Protein AF-A0A4U9VRG2-F1 (afdb_monomer)

InterPro domains:
  IPR009057 Homedomain-like superfamily [SSF46689] (24-75)
  IPR018060 AraC-like, DNA binding HTH domain [PF12833] (46-105)
  IPR018060 AraC-like, DNA binding HTH domain [PS01124] (27-107)
  IPR018060 AraC-like, DNA binding HTH domain [SM00342] (40-107)

Nearest PDB structures (foldseek):
  3oio-assembly1_A  TM=8.515E-01  e=5.910E-02  Chromobacterium violaceum
  2k9s-assembly1_A  TM=6.595E-01  e=5.565E-02  Escherichia coli K-12
  3w6v-assembly1_A  TM=8.957E-01  e=4.568E-01  Streptomyces griseus
  7r3w-assembly3_C  TM=7.120E-01  e=2.090E-01  Salmonella enterica subsp. enterica serovar Typhimurium
  7r3w-assembly4_D  TM=6.674E-01  e=5.810E-01  Salmonella enterica subsp. enterica serovar Typhimurium

Structure (mmCIF, N/CA/C/O backbone):
data_AF-A0A4U9VRG2-F1
#
_entry.id   AF-A0A4U9VRG2-F1
#
loop_
_atom_site.group_PDB
_atom_site.id
_atom_site.type_symbol
_atom_site.label_atom_id
_atom_site.label_alt_id
_atom_site.label_comp_id
_atom_site.label_asym_id
_atom_site.label_entity_id
_atom_site.label_seq_id
_atom_site.pdbx_PDB_ins_code
_atom_site.Cartn_x
_atom_site.Cartn_y
_atom_site.Cartn_z
_atom_site.occupancy
_atom_site.B_iso_or_equiv
_atom_site.auth_seq_id
_atom_site.auth_comp_id
_atom_site.auth_asym_id
_atom_site.auth_atom_id
_atom_site.pdbx_PDB_model_num
ATOM 1 N N . MET A 1 1 ? -0.730 48.916 29.267 1.00 42.19 1 MET A N 1
ATOM 2 C CA . MET A 1 1 ? -1.633 47.786 29.589 1.00 42.19 1 MET A CA 1
ATOM 3 C C . MET A 1 1 ? -2.452 47.453 28.345 1.00 42.19 1 MET A C 1
ATOM 5 O O . MET A 1 1 ? -2.676 48.362 27.559 1.00 42.19 1 MET A O 1
ATOM 9 N N . PRO A 1 2 ? -2.756 46.171 28.097 1.00 49.53 2 PRO A N 1
ATOM 10 C CA . PRO A 1 2 ? -2.238 45.442 26.937 1.00 49.53 2 PRO A CA 1
ATOM 11 C C . PRO A 1 2 ? -3.321 45.093 25.903 1.00 49.53 2 PRO A C 1
ATOM 13 O O . PRO A 1 2 ? -4.439 44.748 26.265 1.00 49.53 2 PRO A O 1
ATOM 16 N N . GLY A 1 3 ? -2.964 45.118 24.620 1.00 46.44 3 GLY A N 1
ATOM 17 C CA . GLY A 1 3 ? -3.714 44.472 23.544 1.00 46.44 3 GLY A CA 1
ATOM 18 C C . GLY A 1 3 ? -2.807 43.419 22.931 1.00 46.44 3 GLY A C 1
ATOM 19 O O . GLY A 1 3 ? -1.843 43.757 22.254 1.00 46.44 3 GLY A O 1
ATOM 20 N N . ALA A 1 4 ? -3.041 42.163 23.290 1.00 55.69 4 ALA A N 1
ATOM 21 C CA . ALA A 1 4 ? -2.241 41.024 22.883 1.00 55.69 4 ALA A CA 1
ATOM 22 C C . ALA A 1 4 ? -2.439 40.729 21.390 1.00 55.69 4 ALA A C 1
ATOM 24 O O . ALA A 1 4 ? -3.430 40.106 21.018 1.00 55.69 4 ALA A O 1
ATOM 25 N N . ASP A 1 5 ? -1.474 41.114 20.559 1.00 48.38 5 ASP A N 1
ATOM 26 C CA . ASP A 1 5 ? -1.306 40.511 19.238 1.00 48.38 5 ASP A CA 1
ATOM 27 C C . ASP A 1 5 ? -0.521 39.208 19.432 1.00 48.38 5 ASP A C 1
ATOM 29 O O . ASP A 1 5 ? 0.710 39.152 19.407 1.00 48.38 5 ASP A O 1
ATOM 33 N N . ARG A 1 6 ? -1.254 38.157 19.807 1.00 54.75 6 ARG A N 1
ATOM 34 C CA . ARG A 1 6 ? -0.742 36.789 19.745 1.00 54.75 6 ARG A CA 1
ATOM 35 C C . ARG A 1 6 ? -0.668 36.453 18.255 1.00 54.75 6 ARG A C 1
ATOM 37 O O . ARG A 1 6 ? -1.724 36.462 17.626 1.00 54.75 6 ARG A O 1
ATOM 44 N N . PRO A 1 7 ? 0.493 36.094 17.687 1.00 50.34 7 PRO A N 1
ATOM 45 C CA . PRO A 1 7 ? 0.485 35.430 16.399 1.00 50.34 7 PRO A CA 1
ATOM 46 C C . PRO A 1 7 ? -0.290 34.123 16.580 1.00 50.34 7 PRO A C 1
ATOM 48 O O . PRO A 1 7 ? 0.124 33.235 17.331 1.00 50.34 7 PRO A O 1
ATOM 51 N N . THR A 1 8 ? -1.464 34.048 15.954 1.00 52.75 8 THR A N 1
ATOM 52 C CA . THR A 1 8 ? -2.21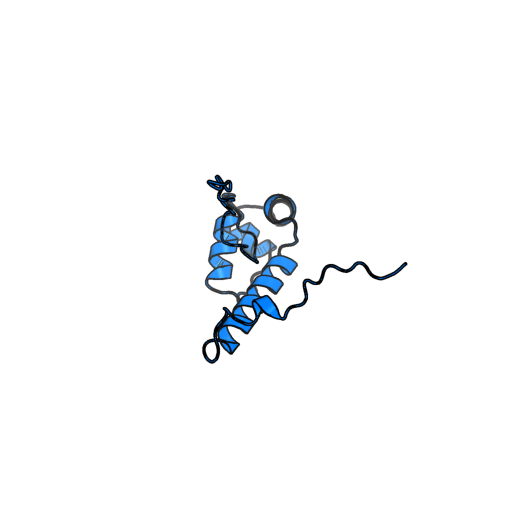4 32.812 15.755 1.00 52.75 8 THR A CA 1
ATOM 53 C C . THR A 1 8 ? -1.274 31.878 15.014 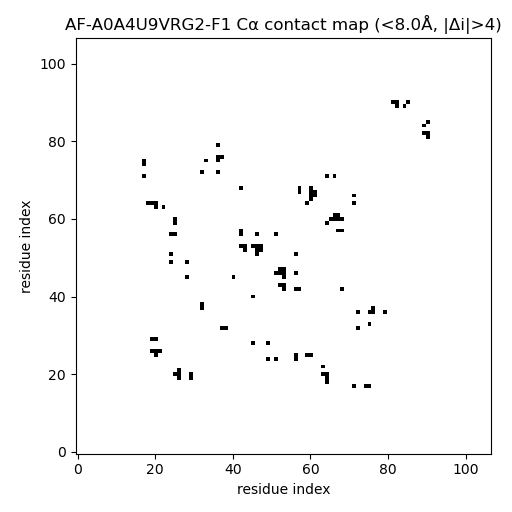1.00 52.75 8 THR A C 1
ATOM 55 O O . THR A 1 8 ? -1.044 32.034 13.818 1.00 52.75 8 THR A O 1
ATOM 58 N N . ALA A 1 9 ? -0.638 30.974 15.751 1.00 48.31 9 ALA A N 1
ATOM 59 C CA . ALA A 1 9 ? 0.109 29.888 15.162 1.00 48.31 9 ALA A CA 1
ATOM 60 C C . ALA A 1 9 ? -0.895 29.062 14.355 1.00 48.31 9 ALA A C 1
ATOM 62 O O . ALA A 1 9 ? -1.715 28.332 14.914 1.00 48.31 9 ALA A O 1
ATOM 63 N N . ASP A 1 10 ? -0.867 29.258 13.042 1.00 43.47 10 ASP A N 1
ATOM 64 C CA . ASP A 1 10 ? -1.482 28.376 12.068 1.00 43.47 10 ASP A CA 1
ATOM 65 C C . ASP A 1 10 ? -0.696 27.063 12.141 1.00 43.47 10 ASP A C 1
ATOM 67 O O . ASP A 1 10 ? 0.349 26.886 11.518 1.00 43.47 10 ASP A O 1
ATOM 71 N N . PHE A 1 11 ? -1.102 26.185 13.057 1.00 38.00 11 PHE A N 1
ATOM 72 C CA . PHE A 1 11 ? -0.638 24.810 13.045 1.00 38.00 11 PHE A CA 1
ATOM 73 C C . PHE A 1 11 ? -1.435 24.119 11.945 1.00 38.00 11 PHE A C 1
ATOM 75 O O . PHE A 1 11 ? -2.653 23.990 12.111 1.00 38.00 11 PHE A O 1
ATOM 82 N N . PRO A 1 12 ? -0.808 23.666 10.842 1.00 42.41 12 PRO A N 1
ATOM 83 C CA . PRO A 1 12 ? -1.514 22.852 9.876 1.00 42.41 12 PRO A CA 1
ATOM 84 C C . PRO A 1 12 ? -1.990 21.592 10.595 1.00 42.41 12 PRO A C 1
ATOM 86 O O . PRO A 1 12 ? -1.224 20.722 11.016 1.00 42.41 12 PRO A O 1
ATOM 89 N N . VAL A 1 13 ? -3.297 21.582 10.808 1.00 40.84 13 VAL A N 1
ATOM 90 C CA . VAL A 1 13 ? -4.070 20.505 11.393 1.00 40.84 13 VAL A CA 1
ATOM 91 C C . VAL A 1 13 ? -3.908 19.273 10.505 1.00 40.84 13 VAL A C 1
ATOM 93 O O . VAL A 1 13 ? -3.930 19.382 9.282 1.00 40.84 13 VAL A O 1
ATOM 96 N N . GLN A 1 14 ? -3.838 18.110 11.159 1.00 39.53 14 GLN A N 1
ATOM 97 C CA . GLN A 1 14 ? -3.898 16.745 10.612 1.00 39.53 14 GLN A CA 1
ATOM 98 C C . GLN A 1 14 ? -2.545 16.041 10.432 1.00 39.53 14 GLN A C 1
ATOM 100 O O . GLN A 1 14 ? -2.043 15.811 9.332 1.00 39.53 14 GLN A O 1
ATOM 105 N N . GLN A 1 15 ? -2.002 15.593 11.569 1.00 42.06 15 GLN A N 1
ATOM 106 C CA . GLN A 1 15 ? -1.055 14.483 11.626 1.00 42.06 15 GLN A CA 1
ATOM 107 C C . GLN A 1 15 ? -1.709 13.240 11.009 1.00 42.06 15 GLN A C 1
ATOM 109 O O . GLN A 1 15 ? -2.452 12.508 11.659 1.00 42.06 15 GLN A O 1
ATOM 114 N N . THR A 1 16 ? -1.460 13.012 9.723 1.00 48.50 16 THR A N 1
ATOM 115 C CA . THR A 1 16 ? -1.831 11.754 9.080 1.00 48.50 16 THR A CA 1
ATOM 116 C C . THR A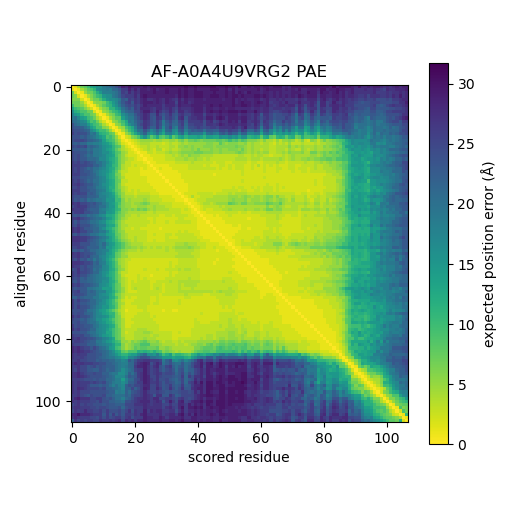 1 16 ? -0.854 10.697 9.596 1.00 48.50 16 THR A C 1
ATOM 118 O O . THR A 1 16 ? 0.319 10.705 9.233 1.00 48.50 16 THR A O 1
ATOM 121 N N . TYR A 1 17 ? -1.310 9.796 10.474 1.00 62.50 17 TYR A N 1
ATOM 122 C CA . TYR A 1 17 ? -0.477 8.725 11.059 1.00 62.50 17 TYR A CA 1
ATOM 123 C C . TYR A 1 17 ? 0.114 7.758 10.018 1.00 62.50 17 TYR A C 1
ATOM 125 O O . TYR A 1 17 ? 1.007 6.961 10.324 1.00 62.50 17 TYR A O 1
ATOM 133 N N . LEU A 1 18 ? -0.376 7.837 8.783 1.00 72.00 18 LEU A N 1
ATOM 134 C CA . LEU A 1 18 ? 0.077 7.067 7.645 1.00 72.00 18 LEU A CA 1
ATOM 135 C C . LEU A 1 18 ? 0.493 8.027 6.515 1.00 72.00 18 LEU A C 1
ATOM 137 O O . LEU A 1 18 ? -0.357 8.745 5.998 1.00 72.00 18 LEU A O 1
ATOM 141 N N . PRO A 1 19 ? 1.772 8.082 6.113 1.00 76.81 19 PRO A N 1
ATOM 142 C CA . PRO A 1 19 ? 2.190 8.989 5.052 1.00 76.81 19 PRO A CA 1
ATOM 143 C C . PRO A 1 19 ? 1.508 8.612 3.734 1.00 76.81 19 PRO A C 1
ATOM 145 O O . PRO A 1 19 ? 1.420 7.433 3.381 1.00 76.81 19 PRO A O 1
ATOM 148 N N . THR A 1 20 ? 1.050 9.622 3.003 1.00 79.62 20 THR A N 1
ATOM 149 C CA . THR A 1 20 ? 0.537 9.482 1.640 1.00 79.62 20 THR A CA 1
ATOM 150 C C . THR A 1 20 ? 1.593 9.972 0.652 1.00 79.62 20 THR A C 1
ATOM 152 O O . THR A 1 20 ? 2.472 10.760 0.998 1.00 79.62 20 THR A O 1
ATOM 155 N N . SER A 1 21 ? 1.539 9.492 -0.591 1.00 83.56 21 SER A N 1
ATOM 156 C CA . SER A 1 21 ? 2.431 9.948 -1.662 1.00 83.56 21 SER A CA 1
ATOM 157 C C . SER A 1 21 ? 1.622 10.280 -2.909 1.00 83.56 21 SER A C 1
ATOM 159 O O . SER A 1 21 ? 0.673 9.575 -3.256 1.00 83.56 21 SER A O 1
ATOM 161 N N . GLN A 1 22 ? 2.022 11.358 -3.585 1.00 82.56 22 GLN A N 1
ATOM 162 C CA . GLN A 1 22 ? 1.478 11.771 -4.882 1.00 82.56 22 GLN A CA 1
ATOM 163 C C . GLN A 1 22 ? 2.258 11.163 -6.058 1.00 82.56 22 GLN A C 1
ATOM 165 O O . GLN A 1 22 ? 1.980 11.477 -7.216 1.00 82.56 22 GLN A O 1
ATOM 170 N N . ASP A 1 23 ? 3.245 10.299 -5.793 1.00 88.81 23 ASP A N 1
ATOM 171 C CA . ASP A 1 23 ? 3.989 9.638 -6.857 1.00 88.81 23 ASP A CA 1
ATOM 172 C C . ASP A 1 23 ? 3.053 8.796 -7.733 1.00 88.81 23 ASP A C 1
ATOM 174 O O . ASP A 1 23 ? 2.210 8.037 -7.253 1.00 88.81 23 ASP A O 1
ATOM 178 N N . LYS A 1 24 ? 3.245 8.898 -9.048 1.00 87.19 24 LYS A N 1
ATOM 179 C CA . LYS A 1 24 ? 2.388 8.257 -10.055 1.00 87.19 24 LYS A CA 1
ATOM 180 C C . LYS A 1 24 ? 2.327 6.731 -9.960 1.00 87.19 24 LYS A C 1
ATOM 182 O O . LYS A 1 24 ? 1.384 6.140 -10.475 1.00 87.19 24 LYS A O 1
ATOM 187 N N . PHE A 1 25 ? 3.328 6.092 -9.353 1.00 88.75 25 PHE A N 1
ATOM 188 C CA . PHE A 1 25 ? 3.357 4.642 -9.171 1.00 88.75 25 PHE A CA 1
ATOM 189 C C . PHE A 1 25 ? 2.930 4.249 -7.764 1.00 88.75 25 PHE A C 1
ATOM 191 O O . PHE A 1 25 ? 2.171 3.299 -7.602 1.00 88.75 25 PHE A O 1
ATOM 198 N N . LEU A 1 26 ? 3.412 4.967 -6.748 1.00 89.25 26 LEU A N 1
ATOM 199 C CA . LEU A 1 26 ? 3.137 4.631 -5.356 1.00 89.25 26 LEU A CA 1
ATOM 200 C C . LEU A 1 26 ? 1.729 5.056 -4.921 1.00 89.25 26 LEU A C 1
ATOM 202 O O . LEU A 1 26 ? 1.026 4.259 -4.311 1.00 89.25 26 LEU A O 1
ATOM 206 N N . GLY A 1 27 ? 1.280 6.256 -5.287 1.00 89.06 27 GLY A N 1
ATOM 207 C CA . GLY A 1 27 ? -0.023 6.803 -4.896 1.00 89.06 27 GLY A CA 1
ATOM 208 C C . GLY A 1 27 ? -1.209 5.875 -5.199 1.00 89.06 27 GLY A C 1
ATOM 209 O O . GLY A 1 27 ? -1.970 5.565 -4.280 1.00 89.06 27 GLY A O 1
ATOM 210 N N . PRO A 1 28 ? -1.351 5.343 -6.431 1.00 90.44 28 PRO A N 1
ATOM 211 C CA . PRO A 1 28 ? -2.420 4.395 -6.754 1.00 90.44 28 PRO A CA 1
ATOM 212 C C . PRO A 1 28 ? -2.380 3.106 -5.920 1.00 90.44 28 PRO A C 1
ATOM 214 O O . PRO A 1 28 ? -3.432 2.552 -5.600 1.00 90.44 28 PRO A O 1
ATOM 217 N N . VAL A 1 29 ? -1.182 2.632 -5.551 1.00 91.50 29 VAL A N 1
ATOM 218 C CA . VAL A 1 29 ? -1.006 1.454 -4.686 1.00 91.50 29 VAL A CA 1
ATOM 219 C C . VAL A 1 29 ? -1.506 1.755 -3.276 1.00 91.50 29 VAL A C 1
ATOM 221 O O . VAL A 1 29 ? -2.282 0.972 -2.731 1.00 91.50 29 VAL A O 1
ATOM 224 N N . LEU A 1 30 ? -1.112 2.897 -2.704 1.00 89.81 30 LEU A N 1
ATOM 225 C CA . LEU A 1 30 ? -1.530 3.291 -1.356 1.00 89.81 30 LEU A CA 1
ATOM 226 C C . LEU A 1 30 ? -3.049 3.456 -1.274 1.00 89.81 30 LEU A C 1
ATOM 228 O O . LEU A 1 30 ? -3.680 2.849 -0.416 1.00 89.81 30 LEU A O 1
ATOM 232 N N . GLN A 1 31 ? -3.657 4.151 -2.238 1.00 88.62 31 GLN A N 1
ATOM 233 C CA . GLN A 1 31 ? -5.114 4.328 -2.300 1.00 88.62 31 GLN A CA 1
ATOM 234 C C . GLN A 1 31 ? -5.877 3.008 -2.472 1.00 88.62 31 GLN A C 1
ATOM 236 O O . GLN A 1 31 ? -7.018 2.866 -2.028 1.00 88.62 31 GLN A O 1
ATOM 241 N N . ALA A 1 32 ? -5.306 2.033 -3.182 1.00 90.19 32 ALA A N 1
ATOM 242 C CA . ALA A 1 32 ? -5.928 0.720 -3.313 1.00 90.19 32 ALA A CA 1
ATOM 243 C C . ALA A 1 32 ? -5.871 -0.064 -1.994 1.00 90.19 32 ALA A C 1
ATOM 245 O O . ALA A 1 32 ? -6.857 -0.698 -1.619 1.00 90.19 32 ALA A O 1
ATOM 246 N N . LEU A 1 33 ? -4.755 0.028 -1.270 1.00 88.56 33 LEU A N 1
ATOM 247 C CA . LEU A 1 33 ? -4.592 -0.609 0.034 1.00 88.56 33 LEU A CA 1
ATOM 248 C C . LEU A 1 33 ? -5.434 0.064 1.116 1.00 88.56 33 LEU A C 1
ATOM 250 O O . LEU A 1 33 ? -6.032 -0.642 1.914 1.00 88.56 33 LEU A O 1
ATOM 254 N N . GLU A 1 34 ? -5.557 1.390 1.123 1.00 84.81 34 GLU A N 1
ATOM 255 C CA . GLU A 1 34 ? -6.445 2.115 2.044 1.00 84.81 34 GLU A CA 1
ATOM 256 C C . GLU A 1 34 ? -7.908 1.686 1.888 1.00 84.81 34 GLU A C 1
ATOM 258 O O . GLU A 1 34 ? -8.618 1.531 2.878 1.00 84.81 34 GLU A O 1
ATOM 263 N N . ARG A 1 35 ? -8.346 1.417 0.650 1.00 85.56 35 ARG A N 1
ATOM 264 C CA . ARG A 1 35 ? -9.687 0.879 0.367 1.00 85.56 35 ARG A CA 1
ATOM 265 C C . ARG A 1 35 ? -9.852 -0.582 0.779 1.00 85.56 35 ARG A C 1
ATOM 267 O O . ARG A 1 35 ? -10.966 -1.002 1.076 1.00 85.56 35 ARG A O 1
ATOM 274 N N . CYS A 1 36 ? -8.774 -1.365 0.777 1.00 85.88 36 CYS A N 1
ATOM 275 C CA . CYS A 1 36 ? -8.792 -2.761 1.204 1.00 85.88 36 CYS A CA 1
ATOM 276 C C . CYS A 1 36 ? -7.571 -3.097 2.085 1.00 85.88 36 CYS A C 1
ATOM 278 O O . CYS A 1 36 ? -6.633 -3.751 1.621 1.00 85.88 36 CYS A O 1
ATOM 280 N N . PRO A 1 37 ? -7.564 -2.706 3.377 1.00 83.31 37 PRO A N 1
ATOM 281 C CA . PRO A 1 37 ? -6.398 -2.900 4.254 1.00 83.31 37 PRO A CA 1
ATOM 282 C C . PRO A 1 37 ? -6.015 -4.369 4.479 1.00 83.31 37 PRO A C 1
ATOM 284 O O . PRO A 1 37 ? -4.861 -4.696 4.782 1.00 83.31 37 PRO A O 1
ATOM 287 N N . ALA A 1 38 ? -6.979 -5.276 4.304 1.00 81.62 38 ALA A N 1
ATOM 288 C CA . ALA A 1 38 ? -6.782 -6.719 4.377 1.00 81.62 38 ALA A CA 1
ATOM 289 C C . ALA A 1 38 ? -6.049 -7.304 3.154 1.00 81.62 38 ALA A C 1
ATOM 291 O O . ALA A 1 38 ? -5.639 -8.466 3.198 1.00 81.62 38 ALA A O 1
ATOM 292 N N . ASP A 1 39 ? -5.835 -6.526 2.086 1.00 87.00 39 ASP A N 1
ATOM 293 C CA . ASP A 1 39 ? -5.173 -7.002 0.874 1.00 87.00 39 ASP A CA 1
ATOM 294 C C . ASP A 1 39 ? -3.745 -7.481 1.185 1.00 87.00 39 ASP A C 1
ATOM 296 O O . ASP A 1 39 ? -2.898 -6.754 1.719 1.00 87.00 39 ASP A O 1
ATOM 300 N N . ASN A 1 40 ? -3.495 -8.756 0.883 1.00 86.00 40 ASN A N 1
ATOM 301 C CA . ASN A 1 40 ? -2.222 -9.429 1.101 1.00 86.00 40 ASN A CA 1
ATOM 302 C C . ASN A 1 40 ? -1.281 -9.368 -0.110 1.00 86.00 40 ASN A C 1
ATOM 304 O O . ASN A 1 40 ? -0.169 -9.885 -0.008 1.00 86.00 40 ASN A O 1
ATOM 308 N N . THR A 1 41 ? -1.673 -8.699 -1.198 1.00 89.88 41 THR A N 1
ATOM 309 C CA . THR A 1 41 ? -0.881 -8.537 -2.423 1.00 89.88 41 THR A CA 1
ATOM 310 C C . THR A 1 41 ? 0.557 -8.116 -2.102 1.00 89.88 41 THR A C 1
ATOM 312 O O . THR A 1 41 ? 0.797 -7.169 -1.343 1.00 89.88 41 THR A O 1
ATOM 315 N N . SER A 1 42 ? 1.521 -8.857 -2.652 1.00 91.50 42 SER A N 1
ATOM 316 C CA . SER A 1 42 ? 2.948 -8.608 -2.445 1.00 91.50 42 SER A CA 1
ATOM 317 C C . SER A 1 42 ? 3.416 -7.364 -3.197 1.00 91.50 42 SER A C 1
ATOM 319 O O . SER A 1 42 ? 2.798 -6.932 -4.174 1.00 91.50 42 SER A O 1
ATOM 321 N N . LEU A 1 43 ? 4.548 -6.802 -2.769 1.00 90.19 43 LEU A N 1
ATOM 322 C CA . LEU A 1 43 ? 5.136 -5.636 -3.423 1.00 90.19 43 LEU A CA 1
ATOM 323 C C . LEU A 1 43 ? 5.475 -5.913 -4.897 1.00 90.19 43 LEU A C 1
ATOM 325 O O . LEU A 1 43 ? 5.244 -5.053 -5.741 1.00 90.19 43 LEU A O 1
ATOM 329 N N . ALA A 1 44 ? 5.945 -7.121 -5.226 1.00 91.94 44 ALA A N 1
ATOM 330 C CA . ALA A 1 44 ? 6.206 -7.553 -6.600 1.00 91.94 44 ALA A CA 1
ATOM 331 C C . ALA A 1 44 ? 4.955 -7.532 -7.496 1.00 91.94 44 ALA A C 1
ATOM 333 O O . ALA A 1 44 ? 5.005 -7.090 -8.648 1.00 91.94 44 ALA A O 1
ATOM 334 N N . VAL A 1 45 ? 3.810 -7.974 -6.966 1.00 92.94 45 VAL A N 1
ATOM 335 C CA . VAL A 1 45 ? 2.544 -7.954 -7.709 1.00 92.94 45 VAL A CA 1
ATOM 336 C C . VAL A 1 45 ? 2.040 -6.520 -7.864 1.00 92.94 45 VAL A C 1
ATOM 338 O O . VAL A 1 45 ? 1.607 -6.146 -8.952 1.00 92.94 45 VAL A O 1
ATOM 341 N N . TRP A 1 46 ? 2.156 -5.686 -6.827 1.00 93.88 46 TRP A N 1
ATOM 342 C CA . TRP A 1 46 ? 1.854 -4.255 -6.940 1.00 93.88 46 TRP A CA 1
ATOM 343 C C . TRP A 1 46 ? 2.732 -3.554 -7.965 1.00 93.88 46 TRP A C 1
ATOM 345 O O . TRP A 1 46 ? 2.219 -2.797 -8.785 1.00 93.88 46 TRP A O 1
ATOM 355 N N . ALA A 1 47 ? 4.027 -3.861 -7.973 1.00 92.69 47 ALA A N 1
ATOM 356 C CA . ALA A 1 47 ? 4.960 -3.330 -8.947 1.00 92.69 47 ALA A CA 1
ATOM 357 C C . ALA A 1 47 ? 4.541 -3.704 -10.375 1.00 92.69 47 ALA A C 1
ATOM 359 O O . ALA A 1 47 ? 4.472 -2.835 -11.241 1.00 92.69 47 ALA A O 1
ATOM 360 N N . SER A 1 48 ? 4.145 -4.961 -10.590 1.00 92.50 48 SER A N 1
ATOM 361 C CA . SER A 1 48 ? 3.638 -5.432 -11.884 1.00 92.50 48 SER A CA 1
ATOM 362 C C . SER A 1 48 ? 2.360 -4.696 -12.310 1.00 92.50 48 SER A C 1
ATOM 364 O O . SER A 1 48 ? 2.245 -4.288 -13.462 1.00 92.50 48 SER A O 1
ATOM 366 N N . LYS A 1 49 ? 1.424 -4.456 -11.378 1.00 91.19 49 LYS A N 1
ATOM 367 C CA . LYS A 1 49 ? 0.172 -3.717 -11.636 1.00 91.19 49 LYS A CA 1
ATOM 368 C C . LYS A 1 49 ? 0.403 -2.257 -12.038 1.00 91.19 49 LYS A C 1
ATOM 370 O O . LYS A 1 49 ? -0.383 -1.716 -12.809 1.00 91.19 49 LYS A O 1
ATOM 375 N N . VAL A 1 50 ? 1.462 -1.625 -11.530 1.00 91.06 50 VAL A N 1
ATOM 376 C CA . VAL A 1 50 ? 1.826 -0.234 -11.862 1.00 91.06 50 VAL A CA 1
ATOM 377 C C . VAL A 1 50 ? 2.963 -0.139 -12.884 1.00 91.06 50 VAL A C 1
ATOM 379 O O . VAL A 1 50 ? 3.583 0.914 -13.021 1.00 91.06 50 VAL A O 1
ATOM 382 N N . TYR A 1 51 ? 3.233 -1.224 -13.619 1.00 91.50 51 TYR A N 1
ATOM 383 C CA . TYR A 1 51 ? 4.245 -1.289 -14.680 1.00 91.50 51 TYR A CA 1
ATOM 384 C C . TYR A 1 51 ? 5.655 -0.876 -14.215 1.00 91.50 51 TYR A C 1
ATOM 386 O O . TYR A 1 51 ? 6.390 -0.179 -14.917 1.00 91.50 51 TYR A O 1
ATOM 394 N N . THR A 1 52 ? 6.048 -1.297 -13.011 1.00 92.50 52 THR A N 1
ATOM 395 C CA . THR A 1 52 ? 7.376 -1.051 -12.436 1.00 92.50 52 THR A CA 1
ATOM 396 C C . THR A 1 52 ? 7.996 -2.322 -11.849 1.00 92.50 52 THR A C 1
ATOM 398 O O . THR A 1 52 ? 7.396 -3.394 -11.846 1.00 92.50 52 THR A O 1
ATOM 401 N N . THR A 1 53 ? 9.227 -2.212 -11.349 1.00 93.56 53 THR A N 1
ATOM 402 C CA . THR A 1 53 ? 9.921 -3.309 -10.664 1.00 93.56 53 THR A CA 1
ATOM 403 C C . THR A 1 53 ? 9.793 -3.184 -9.152 1.00 93.56 53 THR A C 1
ATOM 405 O O . THR A 1 53 ? 9.739 -2.079 -8.609 1.00 93.56 53 THR A O 1
ATOM 408 N N . GLU A 1 54 ? 9.815 -4.318 -8.451 1.00 94.12 54 GLU A N 1
ATOM 409 C CA . GLU A 1 54 ? 9.753 -4.362 -6.985 1.00 94.12 54 GLU A CA 1
ATOM 410 C C . GLU A 1 54 ? 10.833 -3.488 -6.331 1.00 94.12 54 GLU A C 1
ATOM 412 O O . GLU A 1 54 ? 10.543 -2.715 -5.422 1.00 94.12 54 GLU A O 1
ATOM 417 N N . ARG A 1 55 ? 12.064 -3.515 -6.860 1.00 93.81 55 ARG A N 1
ATOM 418 C CA . ARG A 1 55 ? 13.173 -2.663 -6.398 1.00 93.81 55 ARG A CA 1
ATOM 419 C C . ARG A 1 55 ? 12.856 -1.172 -6.534 1.00 93.81 55 ARG A C 1
ATOM 421 O O . ARG A 1 55 ? 13.172 -0.392 -5.637 1.00 93.81 55 ARG A O 1
ATOM 428 N N . THR A 1 56 ? 12.249 -0.769 -7.651 1.00 93.06 56 THR A N 1
ATOM 429 C CA . THR A 1 56 ? 11.883 0.634 -7.891 1.00 93.06 56 THR A CA 1
ATOM 430 C C . THR A 1 56 ? 10.785 1.069 -6.936 1.00 93.06 56 THR A C 1
ATOM 432 O O . THR A 1 56 ? 10.908 2.128 -6.322 1.00 93.06 56 THR A O 1
ATOM 435 N N . LEU A 1 57 ? 9.754 0.240 -6.767 1.00 92.12 57 LEU A N 1
ATOM 436 C CA . LEU A 1 57 ? 8.642 0.534 -5.872 1.00 92.12 57 LEU A CA 1
ATOM 437 C C . LEU A 1 57 ? 9.096 0.561 -4.405 1.00 92.12 57 LEU A C 1
ATOM 439 O O . LEU A 1 57 ? 8.779 1.506 -3.695 1.00 92.12 57 LEU A O 1
ATOM 443 N N . SER A 1 58 ? 9.938 -0.386 -3.978 1.00 92.62 58 SER A N 1
ATOM 444 C CA . SER A 1 58 ? 10.526 -0.406 -2.632 1.00 92.62 58 SER A CA 1
ATOM 445 C C . SER A 1 58 ? 11.358 0.842 -2.342 1.00 92.62 58 SER A C 1
ATOM 447 O O . SER A 1 58 ? 11.255 1.406 -1.255 1.00 92.62 58 SER A O 1
ATOM 449 N N . ARG A 1 59 ? 12.183 1.289 -3.300 1.00 92.06 59 ARG A N 1
ATOM 450 C CA . ARG A 1 59 ? 12.969 2.519 -3.142 1.00 92.06 59 ARG A CA 1
ATOM 451 C C . ARG A 1 59 ? 12.059 3.738 -3.020 1.00 92.06 59 ARG A C 1
ATOM 453 O O . ARG A 1 59 ? 12.324 4.597 -2.189 1.00 92.06 59 ARG A O 1
ATOM 460 N N . ARG A 1 60 ? 10.991 3.801 -3.821 1.00 90.81 60 ARG A N 1
ATOM 461 C CA . ARG A 1 60 ? 9.996 4.878 -3.747 1.00 90.81 60 ARG A CA 1
ATOM 462 C C . ARG A 1 60 ? 9.280 4.889 -2.404 1.00 90.81 60 ARG A C 1
ATOM 464 O O . ARG A 1 60 ? 9.163 5.958 -1.834 1.00 90.81 60 ARG A O 1
ATOM 471 N N . CYS A 1 61 ? 8.900 3.733 -1.854 1.00 90.31 61 CYS A N 1
ATOM 472 C CA . CYS A 1 61 ? 8.356 3.671 -0.495 1.00 90.31 61 CYS A CA 1
ATOM 473 C C . CYS A 1 61 ? 9.316 4.311 0.514 1.00 90.31 61 CYS A C 1
ATOM 475 O O . CYS A 1 61 ? 8.913 5.180 1.277 1.00 90.31 61 CYS A O 1
ATOM 477 N N . GLN A 1 62 ? 10.604 3.965 0.459 1.00 89.56 62 GLN A N 1
ATOM 478 C CA . GLN A 1 62 ? 11.582 4.538 1.382 1.00 89.56 62 GLN A CA 1
ATOM 479 C C . GLN A 1 62 ? 11.793 6.048 1.177 1.00 89.56 62 GLN A C 1
ATOM 481 O O . GLN A 1 62 ? 11.984 6.764 2.154 1.00 89.56 62 GLN A O 1
ATOM 486 N N . GLN A 1 63 ? 11.774 6.533 -0.068 1.00 88.94 63 GLN A N 1
ATOM 487 C CA . GLN A 1 63 ? 11.987 7.948 -0.398 1.00 88.94 63 GLN A CA 1
ATOM 488 C C . GLN A 1 63 ? 10.772 8.827 -0.084 1.00 88.94 63 GLN A C 1
ATOM 490 O O . GLN A 1 63 ? 10.938 9.926 0.429 1.00 88.94 63 GLN A O 1
ATOM 495 N N . GLU A 1 64 ? 9.571 8.338 -0.382 1.00 87.25 64 GLU A N 1
ATOM 496 C CA . GLU A 1 64 ? 8.327 9.105 -0.279 1.00 87.25 64 GLU A CA 1
ATOM 497 C C . GLU A 1 64 ? 7.659 8.949 1.090 1.00 87.25 64 GLU A C 1
ATOM 499 O O . GLU A 1 64 ? 7.087 9.896 1.615 1.00 87.25 64 GLU A O 1
ATOM 504 N N . LEU A 1 65 ? 7.719 7.748 1.675 1.00 85.56 65 LEU A N 1
ATOM 505 C CA . LEU A 1 65 ? 7.037 7.415 2.932 1.00 85.56 65 LEU A CA 1
ATOM 506 C C . LEU A 1 65 ? 7.994 7.383 4.123 1.00 85.56 65 LEU A C 1
ATOM 508 O O . LEU A 1 65 ? 7.547 7.287 5.263 1.00 85.56 65 LEU A O 1
ATOM 512 N N . GLY A 1 66 ? 9.307 7.392 3.873 1.00 85.94 66 GLY A N 1
ATOM 513 C CA . GLY A 1 66 ? 10.322 7.227 4.913 1.00 85.94 66 GLY A CA 1
ATOM 514 C C . GLY A 1 66 ? 10.356 5.826 5.535 1.00 85.94 66 GLY A C 1
ATOM 515 O O . GLY A 1 66 ? 11.056 5.622 6.523 1.00 85.94 66 GLY A O 1
ATOM 516 N N . MET A 1 67 ? 9.619 4.857 4.982 1.00 87.88 67 MET A N 1
ATOM 517 C CA . MET A 1 67 ? 9.470 3.511 5.542 1.00 87.88 67 MET A CA 1
ATOM 518 C C . MET A 1 67 ? 9.270 2.446 4.461 1.00 87.88 67 MET A C 1
ATOM 520 O O . MET A 1 67 ? 8.970 2.737 3.299 1.00 87.88 67 MET A O 1
ATOM 524 N N . SER A 1 68 ? 9.405 1.182 4.857 1.00 90.50 68 SER A N 1
ATOM 525 C CA . SER A 1 68 ? 9.159 0.053 3.961 1.00 90.50 68 SER A CA 1
ATOM 526 C C . SER A 1 68 ? 7.665 -0.135 3.668 1.00 90.50 68 SER A C 1
ATOM 528 O O . SER A 1 68 ? 6.797 0.232 4.461 1.00 90.50 68 SER A O 1
ATOM 530 N N . PHE A 1 69 ? 7.353 -0.782 2.542 1.00 88.56 69 PHE A N 1
ATOM 531 C CA . PHE A 1 69 ? 5.973 -1.128 2.185 1.00 88.56 69 PHE A CA 1
ATOM 532 C C . PHE A 1 69 ? 5.275 -1.986 3.251 1.00 88.56 69 PHE A C 1
ATOM 534 O O . PHE A 1 69 ? 4.110 -1.760 3.573 1.00 88.56 69 PHE A O 1
ATOM 541 N N . SER A 1 70 ? 5.990 -2.964 3.810 1.00 89.19 70 SER A N 1
ATOM 542 C CA . SER A 1 70 ? 5.456 -3.853 4.844 1.00 89.19 70 SER A CA 1
ATOM 543 C C . SER A 1 70 ? 5.117 -3.093 6.124 1.00 89.19 70 SER A C 1
ATOM 545 O O . SER A 1 70 ? 4.056 -3.319 6.699 1.00 89.19 70 SER A O 1
ATOM 547 N N . GLU A 1 71 ? 5.984 -2.163 6.536 1.00 88.12 71 GLU A N 1
ATOM 548 C CA . GLU A 1 71 ? 5.750 -1.314 7.706 1.00 88.12 71 GLU A CA 1
ATOM 549 C C . GLU A 1 71 ? 4.540 -0.400 7.499 1.00 88.12 71 GLU A C 1
ATOM 551 O O . GLU A 1 71 ? 3.648 -0.354 8.347 1.00 88.12 71 GLU A O 1
ATOM 556 N N . TRP A 1 72 ? 4.458 0.256 6.339 1.00 90.06 72 TRP A N 1
ATOM 557 C CA . TRP A 1 72 ? 3.308 1.079 5.974 1.00 90.06 72 TRP A CA 1
ATOM 558 C C . TRP A 1 72 ? 2.005 0.265 6.006 1.00 90.06 72 TRP A C 1
ATOM 560 O O . TRP A 1 72 ? 1.025 0.669 6.632 1.00 90.06 72 TRP A O 1
ATOM 570 N N . ARG A 1 73 ? 2.007 -0.944 5.425 1.00 88.75 73 ARG A N 1
ATOM 571 C CA . ARG A 1 73 ? 0.832 -1.831 5.421 1.00 88.75 73 ARG A CA 1
ATOM 572 C C . ARG A 1 73 ? 0.448 -2.290 6.827 1.00 88.75 73 ARG A C 1
ATOM 574 O O . ARG A 1 73 ? -0.738 -2.415 7.124 1.00 88.75 73 ARG A O 1
ATOM 581 N N . GLN A 1 74 ? 1.424 -2.548 7.693 1.00 86.88 74 GLN A N 1
ATOM 582 C CA . GLN A 1 74 ? 1.170 -2.917 9.083 1.00 86.88 74 GLN A CA 1
ATOM 583 C C . GLN A 1 74 ? 0.505 -1.770 9.850 1.00 86.88 74 GLN A C 1
ATOM 585 O O . GLN A 1 74 ? -0.482 -2.010 10.543 1.00 86.88 74 GLN A O 1
ATOM 590 N N . ARG A 1 75 ? 0.984 -0.532 9.678 1.00 86.25 75 ARG A N 1
ATOM 591 C CA . ARG A 1 75 ? 0.360 0.660 10.273 1.00 86.25 75 ARG A CA 1
ATOM 592 C C . ARG A 1 75 ? -1.062 0.864 9.760 1.00 86.25 75 ARG A C 1
ATOM 594 O O . ARG A 1 75 ? -1.966 1.060 10.563 1.00 86.25 75 ARG A O 1
ATOM 601 N N . LEU A 1 76 ? -1.282 0.725 8.452 1.00 85.31 76 LEU A N 1
ATOM 602 C CA . LEU A 1 76 ? -2.619 0.802 7.862 1.00 85.31 76 LEU A CA 1
ATOM 603 C C . LEU A 1 76 ? -3.575 -0.235 8.471 1.00 85.31 76 LEU A C 1
ATOM 605 O O . LEU A 1 76 ? -4.692 0.096 8.853 1.00 85.31 76 LEU A O 1
ATOM 609 N N . ARG A 1 77 ? -3.138 -1.495 8.590 1.00 85.31 77 ARG A N 1
ATOM 610 C CA . ARG A 1 77 ? -3.945 -2.561 9.204 1.00 85.31 77 ARG A CA 1
ATOM 611 C C . ARG A 1 77 ? -4.214 -2.314 10.673 1.00 85.31 77 ARG A C 1
ATOM 613 O O . ARG A 1 77 ? -5.310 -2.614 11.125 1.00 85.31 77 ARG A O 1
ATOM 620 N N . PHE A 1 78 ? -3.232 -1.791 11.398 1.00 82.12 78 PHE A N 1
ATOM 621 C CA . PHE A 1 78 ? -3.392 -1.425 12.796 1.00 82.12 78 PHE A CA 1
ATOM 622 C C . PHE A 1 78 ? -4.446 -0.326 12.952 1.00 82.12 78 PHE A C 1
ATOM 624 O O . PHE A 1 78 ? -5.388 -0.509 13.712 1.00 82.12 78 PHE A O 1
ATOM 631 N N . LEU A 1 79 ? -4.359 0.747 12.160 1.00 77.38 79 LEU A N 1
ATOM 632 C CA . LEU A 1 79 ? -5.354 1.824 12.139 1.00 77.38 79 LEU A CA 1
ATOM 633 C C . LEU A 1 79 ? -6.741 1.323 11.723 1.00 77.38 79 LE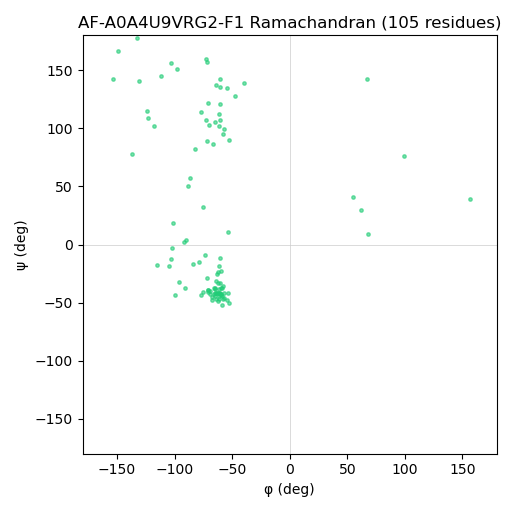U A C 1
ATOM 635 O O . LEU A 1 79 ? -7.741 1.741 12.291 1.00 77.38 79 LEU A O 1
ATOM 639 N N . HIS A 1 80 ? -6.816 0.403 10.762 1.00 79.56 80 HIS A N 1
ATOM 640 C CA . HIS A 1 80 ? -8.084 -0.194 10.351 1.00 79.56 80 HIS A CA 1
ATOM 641 C C . HIS A 1 80 ? -8.670 -1.112 11.432 1.00 79.56 80 HIS A C 1
ATOM 643 O O . HIS A 1 80 ? -9.865 -1.063 11.693 1.00 79.56 80 HIS A O 1
ATOM 649 N N . ALA A 1 81 ? -7.851 -1.945 12.079 1.00 76.25 81 ALA A N 1
ATOM 650 C CA . ALA A 1 81 ? -8.281 -2.790 13.190 1.00 76.25 81 ALA A CA 1
ATOM 651 C C . ALA A 1 81 ? -8.758 -1.942 14.371 1.00 76.25 81 ALA A C 1
ATOM 653 O O . ALA A 1 81 ? -9.797 -2.237 14.949 1.00 76.25 81 ALA A O 1
ATOM 654 N N . LEU A 1 82 ? -8.038 -0.860 14.662 1.00 72.44 82 LEU A N 1
ATOM 655 C CA . LEU A 1 82 ? -8.436 0.141 15.632 1.00 72.44 82 LEU A CA 1
ATOM 656 C C . LEU A 1 82 ? -9.788 0.755 15.231 1.00 72.44 82 LEU A C 1
ATOM 658 O O . LEU A 1 82 ? -10.755 0.611 15.963 1.00 72.44 82 LEU A O 1
ATOM 662 N N . SER A 1 83 ? -9.934 1.228 13.993 1.00 66.50 83 SER A N 1
ATOM 663 C CA . SER A 1 83 ? -11.204 1.768 13.495 1.00 66.50 83 SER A CA 1
ATOM 664 C C . SER A 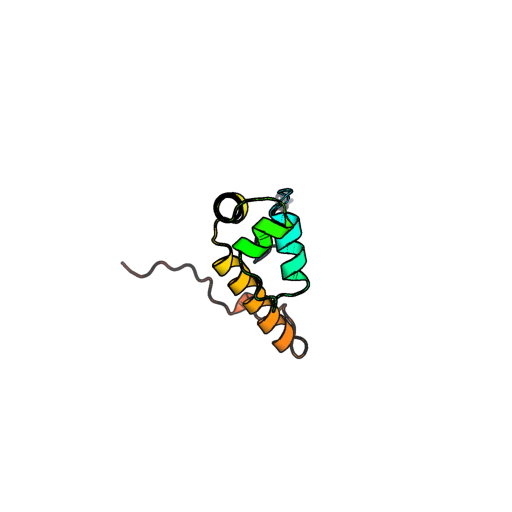1 83 ? -12.385 0.790 13.567 1.00 66.50 83 SER A C 1
ATOM 666 O O . SER A 1 83 ? -13.511 1.208 13.842 1.00 66.50 83 SER A O 1
ATOM 668 N N . LEU A 1 84 ? -12.147 -0.506 13.348 1.00 67.06 84 LEU A N 1
ATOM 669 C CA . LEU A 1 84 ? -13.161 -1.554 13.493 1.00 67.06 84 LEU A CA 1
ATOM 670 C C . LEU A 1 84 ? -13.566 -1.781 14.954 1.00 67.06 84 LEU A C 1
ATOM 672 O O . LEU A 1 84 ? -14.751 -1.969 15.222 1.00 67.06 84 LEU A O 1
ATOM 676 N N . LEU A 1 85 ? -12.611 -1.750 15.890 1.00 65.81 85 LEU A N 1
ATOM 677 C CA . LEU A 1 85 ? -12.898 -1.786 17.331 1.00 65.81 85 LEU A CA 1
ATOM 678 C C . LEU A 1 85 ? -13.704 -0.560 17.765 1.00 65.81 85 LEU A C 1
ATOM 680 O O . LEU A 1 85 ? -14.442 -0.600 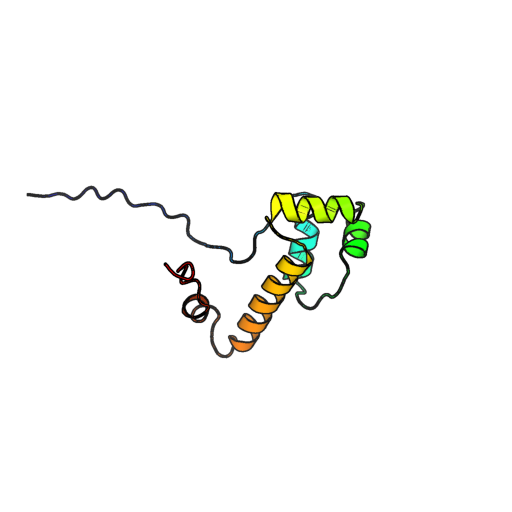18.745 1.00 65.81 85 LEU A O 1
ATOM 684 N N . GLU A 1 86 ? -13.567 0.523 17.014 1.00 59.44 86 GLU A N 1
ATOM 685 C CA . GLU A 1 86 ? -14.047 1.830 17.390 1.00 59.44 86 GLU A CA 1
ATOM 686 C C . GLU A 1 86 ? -15.350 2.267 16.703 1.00 59.44 86 GLU A C 1
ATOM 688 O O . GLU A 1 86 ? -15.975 3.250 17.090 1.00 59.44 86 GLU A O 1
ATOM 693 N N . GLN A 1 87 ? -15.917 1.482 15.792 1.00 56.00 87 GLN A N 1
ATOM 694 C CA . GLN A 1 87 ? -17.332 1.631 15.396 1.00 56.00 87 GLN A CA 1
ATOM 695 C C . GLN A 1 87 ? -18.278 1.060 16.495 1.00 56.00 87 GLN A C 1
ATOM 697 O O . GLN A 1 87 ? -19.374 0.570 16.233 1.00 56.00 87 GLN A O 1
ATOM 702 N N . GLY A 1 88 ? -17.789 1.195 17.743 1.00 51.16 88 GLY A N 1
ATOM 703 C CA . GLY A 1 88 ? -18.162 0.694 19.062 1.00 51.16 88 GLY A CA 1
ATOM 704 C C . GLY A 1 88 ? -16.947 0.688 20.034 1.00 51.16 88 GLY A C 1
ATOM 705 O O . GLY A 1 88 ? -16.795 -0.281 20.768 1.00 51.16 88 GLY A O 1
ATOM 706 N N . LYS A 1 89 ? -16.018 1.668 20.082 1.00 38.25 89 LYS A N 1
ATOM 707 C CA . LYS A 1 89 ? -16.154 3.147 20.219 1.00 38.25 89 LYS A CA 1
ATOM 708 C C . LYS A 1 89 ? -15.003 3.979 19.616 1.00 38.25 89 LYS A C 1
ATOM 710 O O . LYS A 1 89 ? -13.866 3.629 19.821 1.00 38.25 89 LYS A O 1
ATOM 715 N N . THR A 1 90 ? -15.333 5.118 19.013 1.00 42.53 90 THR A N 1
ATOM 716 C CA . THR A 1 90 ? -14.638 5.972 18.018 1.00 42.53 90 THR A CA 1
ATOM 717 C C . THR A 1 90 ? -13.119 6.242 18.082 1.00 42.53 90 THR A C 1
ATOM 719 O O . THR A 1 90 ? -12.592 6.652 19.110 1.00 42.53 90 THR A O 1
ATOM 722 N N . VAL A 1 91 ? -12.519 6.221 16.871 1.00 46.94 91 VAL A N 1
ATOM 723 C CA . VAL A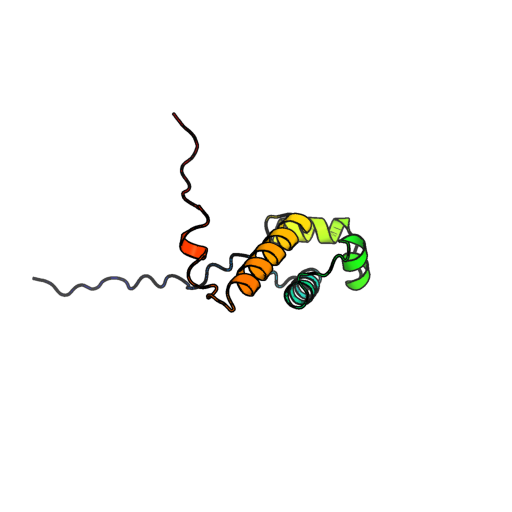 1 91 ? -11.131 6.520 16.380 1.00 46.94 91 VAL A CA 1
ATOM 724 C C . VAL A 1 91 ? -10.539 7.863 16.746 1.00 46.94 91 VAL A C 1
ATOM 726 O O . VAL A 1 91 ? -9.510 8.285 16.225 1.00 46.94 91 VAL A O 1
ATOM 729 N N . GLN A 1 92 ? -11.197 8.558 17.650 1.00 44.12 92 GLN A N 1
ATOM 730 C CA . GLN A 1 92 ? -10.807 9.875 18.105 1.00 44.12 92 GLN A CA 1
ATOM 731 C C . GLN A 1 92 ? -10.170 9.818 19.502 1.00 44.12 92 GLN A C 1
ATOM 733 O O . GLN A 1 92 ? -9.420 10.733 19.827 1.00 44.12 92 GLN A O 1
ATOM 738 N N . ASP A 1 93 ? -10.368 8.739 20.277 1.00 41.72 93 ASP A N 1
ATOM 739 C CA . ASP A 1 93 ? -9.824 8.613 21.640 1.00 41.72 93 ASP A CA 1
ATOM 740 C C . ASP A 1 93 ? -8.491 7.834 21.724 1.00 41.72 93 ASP A C 1
ATOM 742 O O . ASP A 1 93 ? -7.638 8.169 22.545 1.00 41.72 93 ASP A O 1
ATOM 746 N N . VAL A 1 94 ? -8.232 6.833 20.868 1.00 43.31 94 VAL A N 1
ATOM 747 C CA . VAL A 1 94 ? -7.043 5.956 21.031 1.00 43.31 94 VAL A CA 1
ATOM 748 C C . VAL A 1 94 ? -5.727 6.583 20.544 1.00 43.31 94 VAL A C 1
ATOM 750 O O . VAL A 1 94 ? -4.640 6.168 20.956 1.00 43.31 94 VAL A O 1
ATOM 753 N N . ALA A 1 95 ? -5.787 7.665 19.764 1.00 45.19 95 ALA A N 1
ATOM 754 C CA . ALA A 1 95 ? -4.609 8.480 19.447 1.00 45.19 95 ALA A CA 1
ATOM 755 C C . ALA A 1 95 ? -3.961 9.113 20.699 1.00 45.19 95 ALA A C 1
ATOM 757 O O . ALA A 1 95 ? -2.789 9.490 20.653 1.00 45.19 95 ALA A O 1
ATOM 758 N N . LEU A 1 96 ? -4.699 9.195 21.815 1.00 41.03 96 LEU A N 1
ATOM 759 C CA . LEU A 1 96 ? -4.211 9.725 23.085 1.00 41.03 96 LEU A CA 1
ATOM 760 C C . LEU A 1 96 ? -3.452 8.683 23.933 1.00 41.03 96 LEU A C 1
ATOM 762 O O . LEU A 1 96 ? -2.709 9.084 24.824 1.00 41.03 96 LEU A O 1
ATOM 766 N N . ASP A 1 97 ? -3.578 7.377 23.645 1.00 41.66 97 ASP A N 1
ATOM 767 C CA . ASP A 1 97 ? -3.063 6.315 24.533 1.00 41.66 97 ASP A CA 1
ATOM 768 C C . ASP A 1 97 ? -1.926 5.464 23.932 1.00 41.66 97 ASP A C 1
ATOM 770 O O . ASP A 1 97 ? -1.139 4.864 24.664 1.00 41.66 97 ASP A O 1
ATOM 774 N N . VAL A 1 98 ? -1.720 5.466 22.606 1.00 43.56 98 VAL A N 1
ATOM 775 C CA . VAL A 1 98 ? -0.578 4.755 21.985 1.00 43.56 98 VAL A CA 1
ATOM 776 C C . VAL A 1 98 ? 0.682 5.632 21.958 1.00 43.56 98 VAL A C 1
ATOM 778 O O . VAL A 1 98 ? 1.287 5.899 20.923 1.00 43.56 98 VAL A O 1
ATOM 781 N N . GLY A 1 99 ? 1.091 6.076 23.145 1.00 43.16 99 GLY A N 1
ATOM 782 C CA . GLY A 1 99 ? 2.473 5.887 23.582 1.00 43.16 99 GLY A CA 1
ATOM 783 C C . GLY A 1 99 ? 3.603 6.535 22.778 1.00 43.16 99 GLY A C 1
ATOM 784 O O . GLY A 1 99 ? 4.716 6.023 22.835 1.00 43.16 99 GLY A O 1
ATOM 785 N N . TYR A 1 100 ? 3.397 7.675 22.116 1.00 40.53 100 TYR A N 1
ATOM 786 C CA . TYR A 1 100 ? 4.513 8.555 21.732 1.00 40.53 100 TYR A CA 1
ATOM 787 C C . TYR A 1 100 ? 4.835 9.562 22.847 1.00 40.53 100 TYR A C 1
ATOM 789 O O . TYR A 1 100 ? 5.018 10.755 22.618 1.00 40.53 100 TYR A O 1
ATOM 797 N N . SER A 1 101 ? 4.995 9.064 24.079 1.00 38.44 101 SER A N 1
ATOM 798 C CA . SER A 1 101 ? 6.008 9.659 24.949 1.00 38.44 101 SER A CA 1
ATOM 799 C C . SER A 1 101 ? 7.361 9.245 24.396 1.00 38.44 101 SER A C 1
ATOM 801 O O . SER A 1 101 ? 7.934 8.217 24.753 1.00 38.44 101 SER A O 1
ATOM 803 N N . SER A 1 102 ? 7.854 10.073 23.481 1.00 44.84 102 SER A N 1
ATOM 804 C CA . SER A 1 102 ? 9.275 10.245 23.243 1.00 44.84 102 SER A CA 1
ATOM 805 C C . SER A 1 102 ? 9.934 10.572 24.581 1.00 44.84 102 SER A C 1
ATOM 807 O O . SER A 1 102 ? 10.043 11.732 24.960 1.00 44.84 102 SER A O 1
ATOM 809 N N . LEU A 1 103 ? 10.361 9.553 25.316 1.00 43.09 103 LEU A N 1
ATOM 810 C CA . LEU A 1 103 ? 11.443 9.695 26.270 1.00 43.09 103 LEU A CA 1
ATOM 811 C C . LEU A 1 103 ? 12.503 8.669 25.875 1.00 43.09 103 LEU A C 1
ATOM 813 O O . LEU A 1 103 ? 12.262 7.464 26.003 1.00 43.09 103 LEU A O 1
ATOM 817 N N . PRO A 1 104 ? 13.651 9.112 25.328 1.00 41.97 104 PRO A N 1
ATOM 818 C CA . PRO A 1 104 ? 14.773 8.220 25.114 1.00 41.97 104 PRO A CA 1
ATOM 819 C C . PRO A 1 104 ? 15.111 7.538 26.440 1.00 41.97 104 PRO A C 1
ATOM 821 O O . PRO A 1 104 ? 15.124 8.140 27.515 1.00 41.97 104 PRO A O 1
ATOM 824 N N . ARG A 1 105 ? 15.321 6.232 26.342 1.00 49.38 105 ARG A N 1
ATOM 825 C CA . ARG A 1 105 ? 15.694 5.360 27.443 1.00 49.38 105 ARG A CA 1
ATOM 826 C C . ARG A 1 105 ? 17.085 5.749 27.965 1.00 49.38 105 ARG A C 1
ATOM 828 O O . ARG A 1 105 ? 18.072 5.382 27.348 1.00 49.38 105 ARG A O 1
ATOM 835 N N . LEU A 1 106 ? 17.064 6.405 29.128 1.00 46.84 106 LEU A N 1
ATOM 836 C CA . LEU A 1 106 ? 18.072 6.523 30.193 1.00 46.84 106 LEU A CA 1
ATOM 837 C C . LEU A 1 106 ? 19.399 7.266 29.939 1.00 46.84 106 LEU A C 1
ATOM 839 O O . LEU A 1 106 ? 20.002 7.208 28.872 1.00 46.84 106 LEU A O 1
ATOM 843 N N . LEU A 1 107 ? 19.775 7.951 31.029 1.00 49.56 107 LEU A N 1
ATOM 844 C CA . LEU A 1 107 ? 21.097 8.431 31.440 1.00 49.56 107 LEU A CA 1
ATOM 845 C C . LEU A 1 107 ? 22.203 7.387 31.242 1.00 49.56 107 LEU A C 1
ATOM 847 O O . LEU A 1 107 ? 21.913 6.188 31.465 1.00 49.56 107 LEU A O 1
#

Secondary structure (DSSP, 8-state):
----------------SS-----TTHHHHHHHHHH-TT----HHHHHHHTTS-HHHHHHHIIIIISS-HHHHHHHHHHH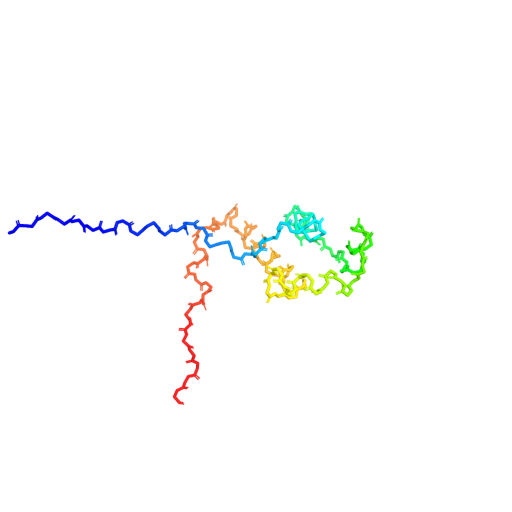HHHHHHHTTS-TTSGGGTS------S--

Solvent-accessible surface area (backbone atoms only — not comparable to full-atom values): 6826 Å² total; per-residue (Å²): 140,87,80,83,83,68,82,78,77,82,66,85,80,76,87,63,95,62,74,74,50,87,47,89,57,56,25,64,53,51,58,51,36,72,77,38,55,84,66,77,79,48,64,56,57,51,15,54,76,56,77,48,46,41,71,58,50,49,51,46,29,38,73,63,54,72,37,51,63,68,57,53,48,48,52,49,36,50,54,49,53,48,42,63,55,12,83,77,61,55,79,78,59,60,81,77,68,74,73,79,72,87,63,85,87,74,134

pLDDT: mean 71.91, std 20.53, range [38.0, 94.12]

Foldseek 3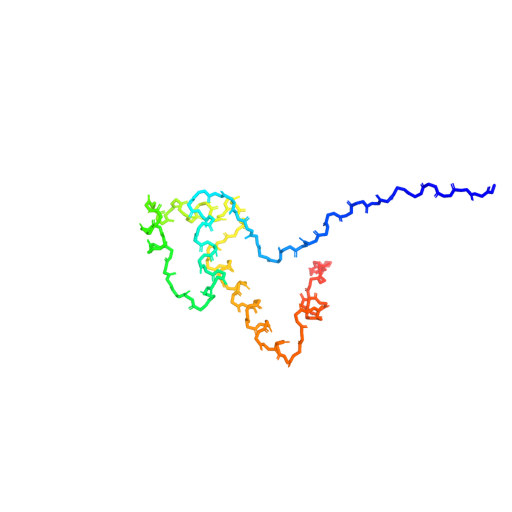Di:
DDDDPDPPPPDPDDPPVAFAAPDQLQRVVVVVCLVPLVDPDDLQNSCVVSVHGSVVNQVCCCVRRVDGPVVSSVSSVVLVVVCVVCVVNDPPPCVVPPDPPPDPPDD

Radius of gyration: 18.64 Å; Cα contacts (8 Å, |Δi|>4): 62; chains: 1; bounding box: 39×57×46 Å

Organism: Serratia fonticola (NCBI:txid47917)

Sequence (107 aa):
MPGADRPTADFPVQQTYLPTSQDKFLGPVLQALERCPADNTSLAVWASKVYTTERTLSRRCQQELGMSFSEWRQRLRFLHALSLLEQGKTVQDVALDVGYSSLPRLL

Mean predicted aligned error: 13.04 Å